Protein 8BOJ (pdb70)

Organism: NCBI:txid287889

Radius of gyration: 12.62 Å; Cα contacts (8 Å, |Δi|>4): 206; chains: 1; bounding box: 32×28×32 Å

B-factor: mean 17.63, std 12.43, range [6.13, 83.14]

InterPr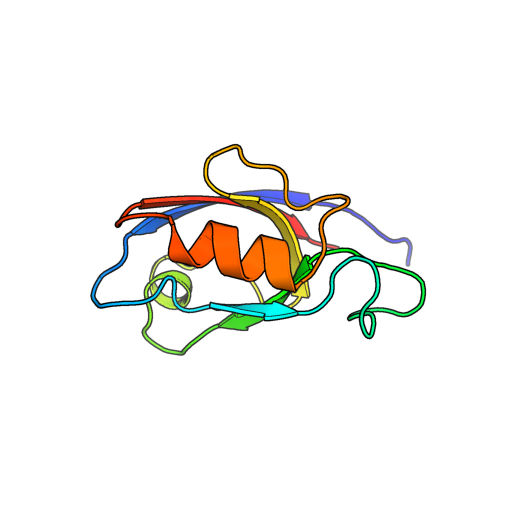o domains:
  IPR001478 PDZ domain [PF00595] (561-638)
  IPR001478 PDZ domain [PF00595] (680-760)
  IPR001478 PDZ domain [PF00595] (848-934)
  IPR001478 PDZ domain [PF00595] (946-1032)
  IPR001478 PDZ domain [PS50106] (555-644)
  IPR001478 PDZ domain [PS50106] (678-765)
  IPR001478 PDZ domain [PS50106] (847-938)
  IPR001478 PDZ domain [PS50106] (945-1032)
  IPR001478 PDZ domain [SM00228] (564-643)
  IPR001478 PDZ domain [SM00228] (687-765)
  IPR001478 PDZ domain [SM00228] (857-938)
  IPR001478 PDZ domain [SM00228] (954-1036)
  IPR001611 Leucine-rich repeat [PF13855] (36-92)
  IPR001611 Leucine-rich repeat [PS51450] (35-56)
  IPR001611 Leucine-rich repeat [PS51450] (58-80)
  IPR001611 Leucine-rich repeat [PS51450] (81-102)
  IPR001611 Leucine-rich repeat [PS51450] (104-125)
  IPR001611 Leucine-rich repeat [PS51450] (219-240)
  IPR001611 Leucine-rich repeat [PS51450] (334-355)
  IPR003591 Leucine-rich repeat, typical subtype [SM00369] (34-56)

Sequence (96 aa):
GPLGSEVIQALIFKDDGSLGLSISGGVGSSSFKSGDDGIFVSKIAKGGPCDNEGTLKIGDKILSVNEISFTGITHEKAVEILKNQDSKYMVVVERS

Foldseek 3Di:
DDDDKDKDKFKWFFPDPASQWDWDFAPPDDHPDPPDRFIFTQGGHPPGGVVVSPGDDGGWTWQDWPNHGRPRGGPVVVVVVRVPDDGITITMTIHD

Structure (mmCIF, N/CA/C/O backbone):
data_8BOJ
#
_entry.id   8BOJ
#
_cell.length_a   24.067
_cell.length_b   49.016
_cell.length_c   68.873
_cell.angle_alpha   90.000
_cell.angle_beta   90.000
_cell.angle_gamma   90.000
#
_symmetry.space_group_name_H-M   'P 21 21 21'
#
loop_
_entity.id
_entity.type
_entity.pdbx_description
1 polymer 'Leucine-rich repeat-containing protein 1'
2 water water
#
loop_
_atom_site.group_PDB
_atom_site.id
_atom_site.type_symbol
_atom_site.label_atom_id
_atom_site.label_alt_id
_atom_site.label_comp_id
_atom_site.label_asym_id
_atom_site.label_entity_id
_atom_site.label_seq_id
_atom_site.pdbx_PDB_ins_code
_atom_site.Cartn_x
_atom_site.Cartn_y
_atom_site.Cartn_z
_atom_site.occupancy
_atom_site.B_iso_or_equiv
_atom_site.auth_seq_id
_atom_site.auth_comp_id
_atom_site.auth_asym_id
_atom_site.auth_atom_id
_atom_site.pdbx_PDB_model_num
ATOM 1 N N . GLY A 1 1 ? 30.90940 -16.25269 -11.76840 1.000 52.48362 -4 GLY A N 1
ATOM 2 C CA . GLY A 1 1 ? 29.59721 -16.38036 -11.07766 1.000 32.98168 -4 GLY A CA 1
ATOM 3 C C . GLY A 1 1 ? 29.08192 -15.27389 -10.16439 1.000 36.53589 -4 GLY A C 1
ATOM 4 O O . GLY A 1 1 ? 28.00861 -15.43403 -9.58316 1.000 29.91730 -4 GLY A O 1
ATOM 10 N N . PRO A 1 2 ? 29.79720 -14.15948 -10.01941 1.000 31.82421 -3 PRO A N 1
ATOM 11 C CA . PRO A 1 2 ? 29.31865 -13.10968 -9.11606 1.000 23.74206 -3 PRO A CA 1
ATOM 12 C C . PRO A 1 2 ? 28.19554 -12.30022 -9.74329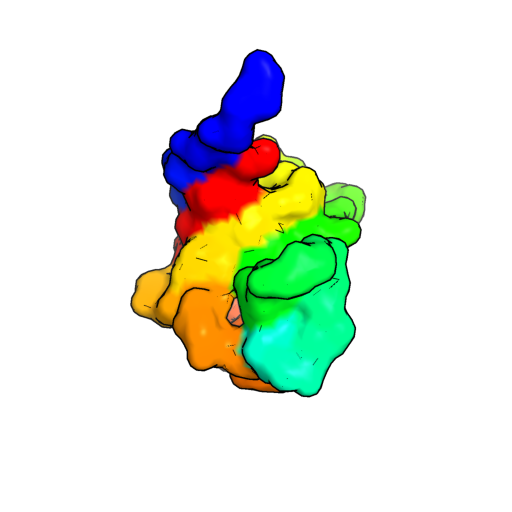 1.000 18.95208 -3 PRO A C 1
ATOM 13 O O . PRO A 1 2 ? 27.99746 -12.28647 -10.96006 1.000 21.27462 -3 PRO A O 1
ATOM 24 N N . LEU A 1 3 ? 27.45238 -11.61738 -8.87826 1.000 17.58977 -2 LEU A N 1
ATOM 25 C CA . LEU A 1 3 ? 26.42215 -10.70437 -9.34201 1.000 14.89208 -2 LEU A CA 1
ATOM 26 C C . LEU A 1 3 ? 27.06396 -9.42411 -9.85848 1.000 14.75807 -2 LEU A C 1
ATOM 27 O O . LEU A 1 3 ? 28.05933 -8.94065 -9.30764 1.000 16.13180 -2 LEU A O 1
ATOM 43 N N . GLY A 1 4 ? 26.49292 -8.88909 -10.92691 1.000 13.69734 -1 GLY A N 1
ATOM 44 C CA . GLY A 1 4 ? 26.95379 -7.63528 -11.48844 1.000 13.49227 -1 GLY A CA 1
ATOM 45 C C . GLY A 1 4 ? 25.77436 -6.76360 -11.85777 1.000 12.31033 -1 GLY A C 1
ATOM 46 O O . GLY A 1 4 ? 24.67582 -7.25133 -12.13690 1.000 14.33663 -1 GLY A O 1
ATOM 50 N N . SER A 1 5 ? 26.02346 -5.45331 -11.86328 1.000 12.09589 0 SER A N 1
ATOM 51 C CA . SER A 1 5 ? 24.99885 -4.44244 -12.09570 1.000 11.08991 0 SER A CA 1
ATOM 52 C C . SER A 1 5 ? 25.37711 -3.59420 -13.29966 1.000 11.02059 0 SER A C 1
ATOM 53 O O . SER A 1 5 ? 26.45838 -2.99515 -13.32272 1.000 11.79888 0 SER A O 1
ATOM 61 N N . GLU A 1 6 ? 24.47824 -3.51555 -14.27617 1.000 10.23300 1 GLU A N 1
ATOM 62 C CA . GLU A 1 6 ? 24.58440 -2.57478 -15.38323 1.000 10.12929 1 GLU A CA 1
ATOM 63 C C . GLU A 1 6 ? 23.49069 -1.52838 -15.21730 1.000 9.33277 1 GLU A C 1
ATOM 64 O O . GLU A 1 6 ? 22.31838 -1.87414 -15.04970 1.000 8.63134 1 GLU A O 1
ATOM 76 N N . VAL A 1 7 ? 23.86527 -0.25576 -15.25108 1.000 9.58248 2 VAL A N 1
ATOM 77 C CA . VAL A 1 7 ? 22.92560 0.84704 -15.08734 1.000 9.04532 2 VAL A CA 1
ATOM 78 C C . VAL A 1 7 ? 22.49097 1.31661 -16.46605 1.000 9.50179 2 VAL A C 1
ATOM 79 O O . VAL A 1 7 ? 23.33548 1.63983 -17.31199 1.000 10.28720 2 VAL A O 1
ATOM 92 N N . ILE A 1 8 ? 21.18125 1.36499 -16.69342 1.000 9.68222 3 ILE A N 1
ATOM 93 C CA . ILE A 1 8 ? 20.64581 1.59977 -18.02995 1.000 7.82516 3 ILE A CA 1
ATOM 94 C C . ILE A 1 8 ? 19.51600 2.61175 -17.94880 1.000 8.16258 3 ILE A C 1
ATOM 95 O O . ILE A 1 8 ? 18.62324 2.48563 -17.10763 1.000 8.58115 3 ILE A O 1
ATOM 111 N N . GLN A 1 9 ? 19.53817 3.59803 -18.83987 1.000 7.67266 4 GLN A N 1
ATOM 112 C CA . GLN A 1 9 ? 18.48930 4.60460 -18.94065 1.000 7.88310 4 GLN A CA 1
ATOM 113 C C . GLN A 1 9 ? 17.74823 4.44325 -20.26238 1.000 11.28469 4 GLN A C 1
ATOM 114 O O . GLN A 1 9 ? 18.36210 4.18973 -21.30231 1.000 12.46014 4 GLN A O 1
ATOM 128 N N . ALA A 1 10 ? 16.42606 4.58598 -20.21767 1.000 7.99418 5 ALA A N 1
ATOM 129 C CA . ALA A 1 10 ? 15.59370 4.50485 -21.40813 1.000 11.34439 5 ALA A CA 1
ATOM 130 C C . ALA A 1 10 ? 14.53845 5.59662 -21.35992 1.000 7.59043 5 ALA A C 1
ATOM 131 O O . ALA A 1 10 ? 13.96151 5.86633 -20.30687 1.000 9.31052 5 ALA A O 1
ATOM 138 N N . LEU A 1 11 ? 14.28287 6.22124 -22.50060 1.000 7.44034 6 LEU A N 1
ATOM 139 C CA . LEU A 1 11 ? 13.20793 7.19566 -22.63698 1.000 7.66111 6 LEU A CA 1
ATOM 140 C C . LEU A 1 11 ? 12.11024 6.54863 -23.46775 1.000 7.60854 6 LEU A C 1
ATOM 141 O O . LEU A 1 11 ? 12.34147 6.17639 -24.62376 1.000 9.56450 6 LEU A O 1
ATOM 157 N N . ILE A 1 12 ? 10.93058 6.39571 -22.87165 1.000 8.01391 7 ILE A N 1
ATOM 158 C CA . ILE A 1 12 ? 9.81913 5.67614 -23.47710 1.000 9.45070 7 ILE A CA 1
ATOM 159 C C . ILE A 1 12 ? 8.61587 6.60590 -23.52429 1.000 7.78235 7 ILE A C 1
ATOM 160 O O . ILE A 1 12 ? 8.28735 7.26070 -22.52793 1.000 9.25070 7 ILE A O 1
ATOM 176 N N . PHE A 1 13 ? 7.95544 6.65372 -24.67438 1.000 8.35667 8 PHE A N 1
ATOM 177 C CA . PHE A 1 13 ? 6.78100 7.48834 -24.87024 1.000 9.03821 8 PHE A CA 1
ATOM 178 C C . PHE A 1 13 ? 5.53765 6.61960 -24.98078 1.000 14.66227 8 PHE A C 1
ATOM 179 O O . PHE A 1 13 ? 5.54288 5.58840 -25.65934 1.000 11.63989 8 PHE A O 1
ATOM 196 N N . LYS A 1 14 ? 4.47627 7.04832 -24.30712 1.000 13.10427 9 LYS A N 1
ATOM 197 C CA . LYS A 1 14 ? 3.20490 6.33975 -24.34271 1.000 13.51274 9 LYS A CA 1
ATOM 198 C C . LYS A 1 14 ? 2.54373 6.51768 -25.70402 1.000 33.42570 9 LYS A C 1
ATOM 199 O O . LYS A 1 14 ? 2.23730 7.64323 -26.11137 1.000 39.58911 9 LYS A O 1
ATOM 218 N N . ASP A 1 15 ? 2.32602 5.40690 -26.40963 1.000 39.17751 10 ASP A N 1
ATOM 219 C CA . ASP A 1 15 ? 1.61086 5.44185 -27.68027 1.000 44.94435 10 ASP A CA 1
ATOM 220 C C . ASP A 1 15 ? 0.10138 5.37220 -27.49008 1.000 46.58033 10 ASP A C 1
ATOM 221 O O . ASP A 1 15 ? -0.64131 6.00153 -28.25287 1.000 55.90647 10 ASP A O 1
ATOM 230 N N . ASP A 1 16 ? -0.36356 4.62999 -26.48328 1.000 60.26207 11 ASP A N 1
ATOM 231 C CA . ASP A 1 16 ? -1.78191 4.55520 -26.15146 1.000 34.79028 11 ASP A CA 1
ATOM 232 C C . ASP A 1 16 ? -1.98510 4.96560 -24.69622 1.000 17.41002 11 ASP A C 1
ATOM 233 O O . ASP A 1 16 ? -1.85941 6.14884 -24.36420 1.000 21.46088 11 ASP A O 1
ATOM 237 N N . GLY A 1 17 ? -2.26658 4.00249 -23.81812 1.000 12.77815 12 GLY A N 1
ATOM 238 C CA . GLY A 1 17 ? -2.55312 4.32459 -22.43282 1.000 12.52740 12 GLY A CA 1
ATOM 239 C C . GLY A 1 17 ? -1.64127 3.70497 -21.39349 1.000 1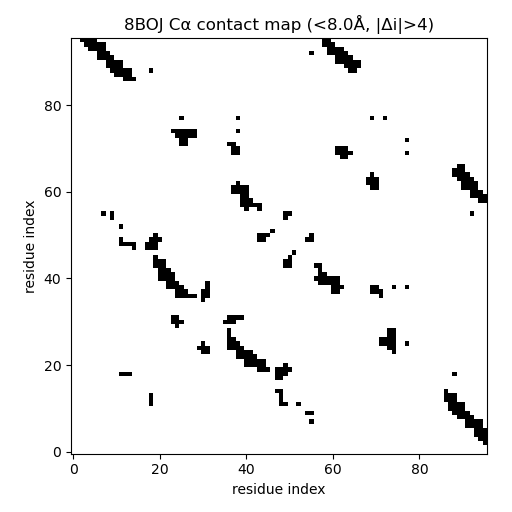4.84341 12 GLY A C 1
ATOM 240 O O . GLY A 1 17 ? -1.96315 3.72735 -20.20027 1.000 11.62563 12 GLY A O 1
ATOM 244 N N . SER A 1 18 ? -0.49007 3.18337 -21.81405 1.000 12.30694 13 SER A N 1
ATOM 245 C CA . SER A 1 18 ? 0.37089 2.46120 -20.89416 1.000 9.51285 13 SER A CA 1
ATOM 246 C C . SER A 1 18 ? 1.83613 2.62246 -21.26377 1.000 10.55047 13 SER A C 1
ATOM 247 O O . SER A 1 18 ? 2.18885 2.77710 -22.43423 1.000 12.32939 13 SER A O 1
ATOM 255 N N . LEU A 1 19 ? 2.68740 2.57477 -20.23913 1.000 8.01036 14 LEU A N 1
ATOM 256 C CA . LEU A 1 19 ? 4.12084 2.42739 -20.45260 1.000 8.63168 14 LEU A CA 1
ATOM 257 C C . LEU A 1 19 ? 4.45813 1.08489 -21.07994 1.000 7.37529 14 LEU A C 1
ATOM 258 O O . LEU A 1 19 ? 5.51002 0.95010 -21.71320 1.000 10.90179 14 LEU A O 1
ATOM 274 N N . GLY A 1 20 ? 3.58610 0.09409 -20.92052 1.000 7.73756 15 GLY A N 1
ATOM 275 C CA . GLY A 1 20 ? 3.80206 -1.18340 -21.55843 1.000 11.01899 15 GLY A CA 1
ATOM 276 C C . GLY A 1 20 ? 4.69406 -2.12571 -20.79509 1.000 7.79942 15 GLY A C 1
ATOM 277 O O . GLY A 1 20 ? 5.31898 -2.99891 -21.39866 1.000 8.60542 15 GLY A O 1
ATOM 281 N N . LEU A 1 21 ? 4.79050 -1.96259 -19.47998 1.000 7.15478 16 LEU A N 1
ATOM 282 C CA . LEU A 1 21 ? 5.50386 -2.90528 -18.63687 1.000 6.92676 16 LEU A CA 1
ATOM 283 C C . LEU A 1 21 ? 4.74765 -3.03195 -17.32512 1.000 7.11386 16 LEU A C 1
ATOM 284 O O . LEU A 1 21 ? 3.92273 -2.18671 -16.96807 1.000 7.52349 16 LEU A O 1
ATOM 300 N N . SER A 1 22 ? 5.01686 -4.12542 -16.63166 1.000 7.22845 17 SER A N 1
ATOM 301 C CA . SER A 1 22 ? 4.40984 -4.41977 -15.34722 1.000 7.56899 17 SER A CA 1
ATOM 302 C C . SER A 1 22 ? 5.48796 -4.38090 -14.27981 1.000 8.43894 17 SER A C 1
ATOM 303 O O . SER A 1 22 ? 6.60197 -4.86811 -14.49950 1.000 8.49238 17 SER A O 1
ATOM 311 N N . ILE A 1 23 ? 5.15031 -3.83234 -13.11700 1.000 7.38302 18 ILE A N 1
ATOM 312 C CA . ILE A 1 23 ? 6.08077 -3.75639 -11.99964 1.000 9.29157 18 ILE A CA 1
ATOM 313 C C . ILE A 1 23 ? 5.67452 -4.75268 -10.92401 1.000 7.93215 18 ILE A C 1
ATOM 314 O O . ILE A 1 23 ? 4.48335 -4.96949 -10.67112 1.000 8.53337 18 ILE A O 1
ATOM 330 N N . SER A 1 24 ? 6.67883 -5.33768 -10.27555 1.000 7.96002 19 SER A N 1
ATOM 331 C CA . SER A 1 24 ? 6.48131 -6.32851 -9.22943 1.000 8.69719 19 SER A CA 1
ATOM 332 C C . SER A 1 24 ? 7.40634 -6.02786 -8.06038 1.000 8.82314 19 SER A C 1
ATOM 333 O O . SER A 1 24 ? 8.55514 -5.62264 -8.25363 1.000 9.24478 19 SER A O 1
ATOM 341 N N . GLY A 1 25 ? 6.90120 -6.22609 -6.85117 1.000 10.23114 20 GLY A N 1
ATOM 342 C CA . GLY A 1 25 ? 7.69383 -6.02042 -5.65697 1.000 10.00349 20 GLY A CA 1
ATOM 343 C C . GLY A 1 25 ? 7.38014 -4.71243 -4.96113 1.000 12.49068 20 GLY A C 1
ATOM 344 O O . GLY A 1 25 ? 6.39455 -4.02578 -5.24716 1.000 17.62769 20 GLY A O 1
ATOM 348 N N . GLY A 1 26 ? 8.25902 -4.36649 -4.02878 1.000 11.70805 21 GLY A N 1
ATOM 349 C CA . GLY A 1 26 ? 8.11630 -3.17438 -3.21785 1.000 10.94103 21 GLY A CA 1
ATOM 350 C C . GLY A 1 26 ? 8.19929 -3.48998 -1.73728 1.000 13.62723 21 GLY A C 1
ATOM 351 O O . GLY A 1 26 ? 8.14888 -4.63968 -1.30719 1.000 17.97689 21 GLY A O 1
ATOM 355 N N . VAL A 1 27 ? 8.32311 -2.41782 -0.95427 1.000 13.00876 22 VAL A N 1
ATOM 356 C CA . VAL A 1 27 ? 8.44081 -2.55770 0.49154 1.000 14.84130 22 VAL A CA 1
ATOM 357 C C . VAL A 1 27 ? 7.10684 -3.01163 1.07038 1.000 14.88642 22 VAL A C 1
ATOM 358 O O . VAL A 1 27 ? 6.05847 -2.40687 0.81022 1.000 18.11485 22 VAL A O 1
ATOM 371 N N . GLY A 1 28 ? 7.14024 -4.07796 1.86619 1.000 20.48113 23 GLY A N 1
ATOM 372 C CA . GLY A 1 28 ? 5.96904 -4.52799 2.58535 1.000 27.52756 23 GLY A CA 1
ATOM 373 C C . GLY A 1 28 ? 5.06330 -5.48484 1.84291 1.000 24.82786 23 GLY A C 1
ATOM 374 O O . GLY A 1 28 ? 4.01312 -5.85868 2.38312 1.000 29.69794 23 GLY A O 1
ATOM 378 N N . SER A 1 29 ? 5.42296 -5.89019 0.62861 1.000 28.05782 24 SER A N 1
ATOM 379 C CA . SER A 1 29 ? 4.63927 -6.84254 -0.14307 1.000 41.18653 24 SER A CA 1
ATOM 380 C C . SER A 1 29 ? 5.53584 -8.00131 -0.55820 1.000 35.71133 24 SER A C 1
ATOM 381 O O . SER A 1 29 ? 6.75495 -7.97299 -0.36613 1.000 26.61575 24 SER A O 1
ATOM 389 N N . SER A 1 30 ? 4.91425 -9.03079 -1.13038 1.000 31.46535 25 SER A N 1
ATOM 390 C CA . SER A 1 30 ? 5.64685 -10.21104 -1.57215 1.000 33.96165 25 SER A CA 1
ATOM 391 C C . SER A 1 30 ? 6.80094 -9.81000 -2.47797 1.000 25.43520 25 SER A C 1
ATOM 392 O O . SER A 1 30 ? 6.60087 -9.15839 -3.50693 1.000 25.93657 25 SER A O 1
ATOM 400 N N . SER A 1 31 ? 8.00956 -10.20590 -2.09627 1.000 23.30699 26 SER A N 1
ATOM 401 C CA . SER A 1 31 ? 9.19508 -9.76454 -2.81469 1.000 22.92664 26 SER A CA 1
ATOM 402 C C . SER A 1 31 ? 9.32734 -10.48433 -4.15144 1.000 30.77610 26 SER A C 1
ATOM 403 O O . SER A 1 31 ? 9.12429 -11.69701 -4.24876 1.000 28.60040 26 SER A O 1
ATOM 411 N N . PHE A 1 32 ? 9.65503 -9.71578 -5.19322 1.000 26.56644 27 PHE A N 1
ATOM 412 C CA . PHE A 1 32 ? 10.03034 -10.30563 -6.47586 1.000 24.57337 27 PHE A CA 1
ATOM 413 C C . PHE A 1 32 ? 11.15135 -11.31474 -6.29094 1.000 19.88119 27 PHE A C 1
ATOM 414 O O . PHE A 1 32 ? 11.13228 -12.40189 -6.88024 1.000 19.87608 27 PHE A O 1
ATOM 431 N N . LYS A 1 33 ? 12.12960 -10.96922 -5.45969 1.000 18.95566 28 LYS A N 1
ATOM 432 C CA . LYS A 1 33 ? 13.25744 -11.82363 -5.11901 1.000 19.80367 28 LYS A CA 1
ATOM 433 C C . LYS A 1 33 ? 13.37404 -11.84990 -3.60415 1.000 28.47507 28 LYS A C 1
ATOM 434 O O . LYS A 1 33 ? 13.29906 -10.80054 -2.95725 1.000 28.68312 28 LYS A O 1
ATOM 453 N N . SER A 1 34 ? 13.54393 -13.04403 -3.04310 1.000 25.76733 29 SER A N 1
ATOM 454 C CA . SER A 1 34 ? 13.59902 -13.19644 -1.59498 1.000 30.90002 29 SER A CA 1
ATOM 455 C C . SER A 1 34 ? 14.58971 -12.21505 -0.98063 1.000 27.32262 29 SER A C 1
ATOM 456 O O . SER A 1 34 ? 15.74238 -12.12193 -1.41074 1.000 24.94701 29 SER A O 1
ATOM 464 N N . GLY A 1 35 ? 14.12699 -11.47496 0.02610 1.000 25.73742 30 GLY A N 1
ATOM 465 C CA . GLY A 1 35 ? 14.96377 -10.53545 0.73967 1.000 32.86286 30 GLY A CA 1
ATOM 466 C C . GLY A 1 35 ? 15.17715 -9.20700 0.05284 1.000 30.08382 30 GLY A C 1
ATOM 467 O O . GLY A 1 35 ? 15.89198 -8.35477 0.59714 1.000 25.22357 30 GLY A O 1
ATOM 471 N N . ASP A 1 36 ? 14.57624 -8.99583 -1.11312 1.000 28.21459 31 ASP A N 1
ATOM 472 C CA . ASP A 1 36 ? 14.77915 -7.79201 -1.90718 1.000 23.96111 31 ASP A CA 1
ATOM 473 C C . ASP A 1 36 ? 13.43644 -7.10793 -2.10709 1.000 16.48963 31 ASP A C 1
ATOM 474 O O . ASP A 1 36 ? 12.54982 -7.66149 -2.76487 1.000 23.09283 31 ASP A O 1
ATOM 483 N N . ASP A 1 37 ? 13.28555 -5.90603 -1.55091 1.000 12.85513 32 ASP A N 1
ATOM 484 C CA . ASP A 1 37 ? 12.04000 -5.16075 -1.67672 1.000 18.89832 32 ASP A CA 1
ATOM 485 C C . ASP A 1 37 ? 12.08273 -4.13779 -2.80886 1.000 17.04611 32 ASP A C 1
ATOM 486 O O . ASP A 1 37 ? 11.29202 -3.18802 -2.81097 1.000 20.39448 32 ASP A O 1
ATOM 495 N N . GLY A 1 38 ? 12.97426 -4.32535 -3.77586 1.000 12.14861 33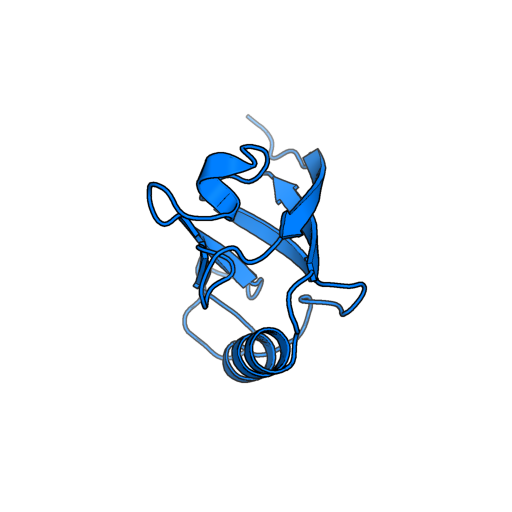 GLY A N 1
ATOM 496 C CA . GLY A 1 38 ? 12.98067 -3.49442 -4.95812 1.000 11.40210 33 GLY A CA 1
ATOM 497 C C . GLY A 1 38 ? 11.75652 -3.70679 -5.83021 1.000 10.21825 33 GLY A C 1
ATOM 498 O O . GLY A 1 38 ? 10.98065 -4.65158 -5.67216 1.000 10.66693 33 GLY A O 1
ATOM 502 N N . ILE A 1 39 ? 11.59338 -2.78158 -6.77320 1.000 9.44428 34 ILE A N 1
ATOM 503 C CA . ILE A 1 39 ? 10.54194 -2.82548 -7.78252 1.000 8.82662 34 ILE A CA 1
ATOM 504 C C . ILE A 1 39 ? 11.17846 -3.28087 -9.08862 1.000 7.25851 34 ILE A C 1
ATOM 505 O O . ILE A 1 39 ? 12.11015 -2.63644 -9.58637 1.000 8.36544 34 ILE A O 1
ATOM 521 N N . PHE A 1 40 ? 10.65814 -4.36423 -9.66251 1.000 7.17535 35 PHE A N 1
ATOM 522 C CA . PHE A 1 40 ? 11.24691 -4.99325 -10.83411 1.000 6.88763 35 PHE A CA 1
ATOM 523 C C . PHE A 1 40 ? 10.26591 -5.03696 -11.99855 1.000 8.95395 35 PHE A C 1
ATOM 524 O O . PHE A 1 40 ? 9.04635 -5.06390 -11.81028 1.000 7.98313 35 PHE A O 1
ATOM 541 N N . VAL A 1 41 ? 10.81842 -5.06511 -13.20899 1.000 8.90818 36 VAL A N 1
ATOM 542 C CA . VAL A 1 41 ? 10.03136 -5.28037 -14.41897 1.000 7.12885 36 VAL A CA 1
ATOM 543 C C . VAL A 1 41 ? 9.70122 -6.76825 -14.49888 1.000 9.33616 36 VAL A C 1
ATOM 544 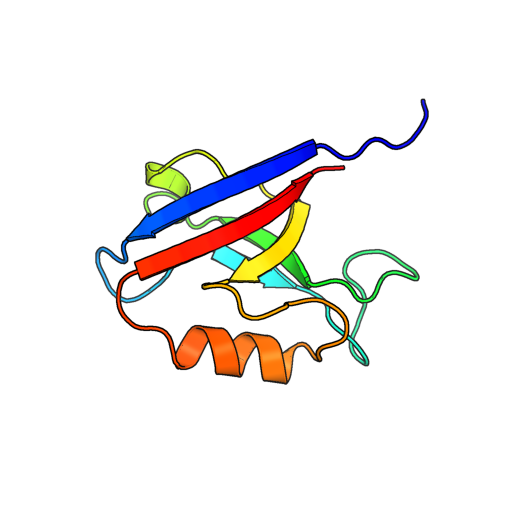O O . VAL A 1 41 ? 10.58713 -7.59792 -14.71471 1.000 8.34104 36 VAL A O 1
ATOM 557 N N . SER A 1 42 ? 8.42706 -7.11240 -14.33302 1.000 9.93983 37 SER A N 1
ATOM 558 C CA . SER A 1 42 ? 8.03588 -8.51415 -14.35856 1.000 9.24220 37 SER A CA 1
ATOM 559 C C . SER A 1 42 ? 7.38470 -8.93378 -15.66748 1.000 8.55446 37 SER A C 1
ATOM 560 O O . SER A 1 42 ? 7.20119 -10.13502 -15.88836 1.000 9.55435 37 SER A O 1
ATOM 568 N N . LYS A 1 43 ? 7.06352 -7.98972 -16.54516 1.000 8.48863 38 LYS A N 1
ATOM 569 C CA . LYS A 1 43 ? 6.43820 -8.29659 -17.82299 1.000 8.29742 38 LYS A CA 1
ATOM 570 C C . LYS A 1 43 ? 6.61087 -7.07954 -18.71632 1.000 7.82994 38 LYS A C 1
ATOM 571 O O . LYS A 1 43 ? 6.53534 -5.94622 -18.24160 1.000 7.60991 38 LYS A O 1
ATOM 590 N N . ILE A 1 44 ? 6.85248 -7.31699 -19.99836 1.000 10.26529 39 ILE A N 1
ATOM 591 C CA . ILE A 1 44 ? 6.88088 -6.26217 -21.00380 1.000 7.92979 39 ILE A CA 1
ATOM 592 C C . ILE A 1 44 ? 5.84112 -6.62423 -22.05285 1.000 11.10926 39 ILE A C 1
ATOM 593 O O . ILE A 1 44 ? 5.94222 -7.67741 -22.69439 1.000 12.67098 39 ILE A O 1
ATOM 609 N N . ALA A 1 45 ? 4.83954 -5.76574 -22.21424 1.000 8.83541 40 ALA A N 1
ATOM 610 C CA . ALA A 1 45 ? 3.72335 -6.05807 -23.10461 1.000 15.37680 40 ALA A CA 1
ATOM 611 C C . ALA A 1 45 ? 4.19191 -6.06513 -24.55376 1.000 12.45396 40 ALA A C 1
ATOM 612 O O . ALA A 1 45 ? 4.75043 -5.07483 -25.03463 1.000 10.73356 40 ALA A O 1
ATOM 619 N N . LYS A 1 46 ? 3.95478 -7.16811 -25.25944 1.000 13.85900 41 LYS A N 1
ATOM 620 C CA . LYS A 1 46 ? 4.42091 -7.26217 -26.63812 1.000 13.60616 41 LYS A CA 1
ATOM 621 C C . LYS A 1 46 ? 3.75451 -6.18183 -27.48338 1.000 13.03768 41 LYS A C 1
ATOM 622 O O . LYS A 1 46 ? 2.53469 -5.99568 -27.43295 1.000 17.03437 41 LYS A O 1
ATOM 641 N N . GLY A 1 47 ? 4.56497 -5.45177 -28.24371 1.000 13.19961 42 GLY A N 1
ATOM 642 C CA . GLY A 1 47 ? 4.05773 -4.40934 -29.10618 1.000 13.33509 42 GLY A CA 1
ATOM 643 C C . GLY A 1 47 ? 3.75587 -3.09364 -28.42676 1.000 11.67796 42 GLY A C 1
ATOM 644 O O . GLY A 1 47 ? 3.31368 -2.15585 -29.10380 1.000 13.25966 42 GLY A O 1
ATOM 648 N N . GLY A 1 48 ? 3.96492 -2.993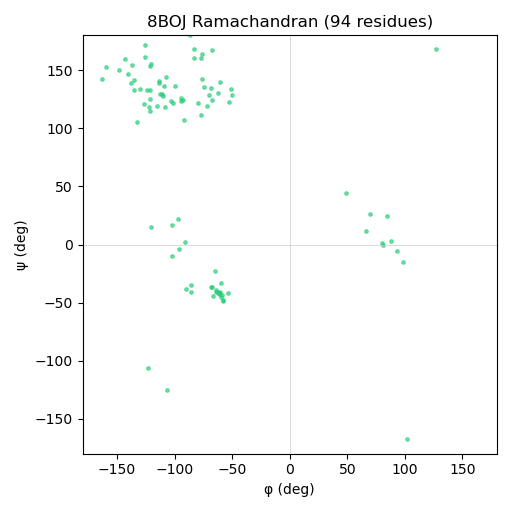27 -27.11676 1.000 10.96304 43 GLY A N 1
ATOM 649 C CA . GLY A 1 48 ? 3.76502 -1.75760 -26.40251 1.000 10.10966 43 GLY A CA 1
ATOM 650 C C . GLY A 1 48 ? 5.00096 -0.88334 -26.43552 1.000 9.48969 43 GLY A C 1
ATOM 651 O O . GLY A 1 48 ? 6.02995 -1.24579 -27.01203 1.000 9.52507 43 GLY A O 1
ATOM 655 N N . PRO A 1 49 ? 4.92432 0.29003 -25.80499 1.000 9.05716 44 PRO A N 1
ATOM 656 C CA . PRO A 1 49 ? 6.03314 1.25395 -25.93240 1.000 8.71123 44 PRO A CA 1
ATOM 657 C C . PRO A 1 49 ? 7.36189 0.73346 -25.42289 1.000 8.10739 44 PRO A C 1
ATOM 658 O O . PRO A 1 49 ? 8.40836 0.98746 -26.03332 1.000 8.20660 44 PRO A O 1
ATOM 669 N N . CYS A 1 50 ? 7.34960 0.02246 -24.29992 1.000 8.13712 45 CYS A N 1
ATOM 670 C CA . CYS A 1 50 ? 8.59507 -0.47504 -23.73223 1.000 7.67047 45 CYS A CA 1
ATOM 671 C C . CYS A 1 50 ? 9.22186 -1.52635 -24.63774 1.000 7.57792 45 CYS A C 1
ATOM 672 O O . CYS A 1 50 ? 10.42931 -1.48968 -24.90002 1.000 8.53092 45 CYS A O 1
ATOM 680 N N . ASP A 1 51 ? 8.41136 -2.45515 -25.14350 1.000 8.10726 46 ASP A N 1
ATOM 681 C CA . ASP A 1 51 ? 8.89953 -3.43207 -26.10947 1.000 8.81454 46 ASP A CA 1
ATOM 682 C C . ASP A 1 51 ? 9.47383 -2.74299 -27.33923 1.000 9.42006 46 ASP A C 1
ATOM 683 O O . ASP A 1 51 ? 10.58532 -3.05407 -27.78431 1.000 11.11505 46 ASP A O 1
ATOM 692 N N . ASN A 1 52 ? 8.72610 -1.79506 -27.90122 1.000 9.52623 47 ASN A N 1
ATOM 693 C CA . ASN A 1 52 ? 9.14086 -1.19220 -29.16058 1.000 10.23777 47 ASN A CA 1
ATOM 694 C C . ASN A 1 52 ? 10.41005 -0.36533 -28.99963 1.000 9.89709 47 ASN A C 1
ATOM 695 O O . ASN A 1 52 ? 11.24485 -0.33018 -29.90958 1.000 11.90237 47 ASN A O 1
ATOM 706 N N . GLU A 1 53 ? 10.57008 0.32222 -27.86486 1.000 9.06871 48 GLU A N 1
ATOM 707 C CA . GLU A 1 53 ? 11.77597 1.12381 -27.65753 1.000 8.89360 48 GLU A CA 1
ATOM 708 C C . GLU A 1 53 ? 12.99889 0.22929 -27.49346 1.000 8.93932 48 GLU A C 1
ATOM 709 O O . GLU A 1 53 ? 14.09656 0.57676 -27.94580 1.000 10.72821 48 GLU A O 1
ATOM 721 N N . GLY A 1 54 ? 12.83111 -0.91939 -26.83746 1.000 8.54646 49 GLY A N 1
ATOM 722 C CA . GLY A 1 54 ? 13.76965 -2.01399 -26.93776 1.000 10.16383 49 GLY A CA 1
ATOM 723 C C . GLY A 1 54 ? 14.86209 -2.08546 -25.88943 1.000 9.13056 49 GLY A C 1
ATOM 724 O O . GLY A 1 54 ? 15.60565 -3.07642 -25.87325 1.000 11.90668 49 GLY A O 1
ATOM 728 N N . THR A 1 55 ? 14.98193 -1.08727 -25.00611 1.000 10.40385 50 THR A N 1
ATOM 729 C CA . THR A 1 55 ? 16.12655 -1.04869 -24.09595 1.000 7.66732 50 THR A CA 1
ATOM 730 C C . THR A 1 55 ? 15.89402 -1.87287 -22.83067 1.000 8.90695 50 THR A C 1
ATOM 731 O O . THR A 1 55 ? 16.81097 -2.54786 -22.35151 1.000 9.84764 50 THR A O 1
ATOM 742 N N . LEU A 1 56 ? 14.69823 -1.81649 -22.25662 1.000 7.01685 51 LEU A N 1
ATOM 743 C CA . LEU A 1 56 ? 14.48618 -2.47639 -20.97753 1.000 6.83586 51 LEU A CA 1
ATOM 744 C C . LEU A 1 56 ? 14.18250 -3.95682 -21.17753 1.000 6.68789 51 LEU A C 1
ATOM 745 O O . LEU A 1 56 ? 13.77845 -4.39546 -22.25821 1.000 9.02487 51 LEU A O 1
ATOM 761 N N . LYS A 1 57 ? 14.37054 -4.72203 -20.10067 1.000 6.74232 52 LYS A N 1
ATOM 762 C CA . LYS A 1 57 ? 14.28524 -6.17377 -20.12095 1.000 7.11898 52 LYS A CA 1
ATOM 763 C C . LYS A 1 57 ? 13.59124 -6.66756 -18.85872 1.000 7.48362 52 LYS A C 1
ATOM 764 O O . LYS A 1 57 ? 13.72093 -6.07640 -17.78256 1.000 7.74919 52 LYS A O 1
ATOM 783 N N . ILE A 1 58 ? 12.84331 -7.76351 -19.01081 1.000 9.18533 53 ILE A N 1
ATOM 784 C CA . ILE A 1 58 ? 12.27359 -8.46073 -17.86535 1.000 7.66078 53 ILE A CA 1
ATOM 785 C C . ILE A 1 58 ? 13.36911 -8.73505 -16.84857 1.000 8.39802 53 ILE A C 1
ATOM 786 O O . ILE A 1 58 ? 14.46090 -9.19716 -17.19668 1.000 10.12916 53 ILE A O 1
ATOM 802 N N . GLY A 1 59 ? 13.07655 -8.44539 -15.58013 1.000 7.30956 54 GLY A N 1
ATOM 803 C CA . GLY A 1 59 ? 14.00856 -8.63186 -14.49581 1.000 7.49955 54 GLY A CA 1
ATOM 804 C C . GLY A 1 59 ? 14.74849 -7.37970 -14.07676 1.000 7.12121 54 GLY A C 1
ATOM 805 O O . GLY A 1 59 ? 15.35316 -7.36653 -12.99933 1.000 7.35339 54 GLY A O 1
ATOM 809 N N . ASP A 1 60 ? 14.72701 -6.33426 -14.89846 1.000 6.74482 55 ASP A N 1
ATOM 810 C CA . ASP A 1 60 ? 15.40371 -5.09726 -14.53825 1.000 6.92257 55 ASP A CA 1
ATOM 811 C C . ASP A 1 60 ? 14.81300 -4.53994 -13.24822 1.000 7.08756 55 ASP A C 1
ATOM 812 O O . ASP A 1 60 ? 13.59968 -4.58897 -13.03223 1.000 7.41263 55 ASP A O 1
ATOM 821 N N . LYS A 1 61 ? 15.67601 -4.01595 -12.38348 1.000 7.17508 56 LYS A N 1
ATOM 822 C CA . LYS A 1 61 ? 15.23895 -3.34510 -11.16473 1.000 6.74154 56 LYS A CA 1
ATOM 823 C C . LYS A 1 61 ? 15.10822 -1.85799 -11.46226 1.000 10.06294 56 LYS A C 1
ATOM 824 O O . LYS A 1 61 ? 16.06698 -1.23219 -11.92382 1.000 6.91604 56 LYS A O 1
ATOM 843 N N . ILE A 1 62 ? 13.93449 -1.29145 -11.20744 1.000 7.44475 57 ILE A N 1
ATOM 844 C CA . ILE A 1 62 ? 13.71655 0.12047 -11.50404 1.000 6.22092 57 ILE A CA 1
ATOM 845 C C . ILE A 1 62 ? 14.33445 0.95946 -10.39380 1.000 8.30553 57 ILE A C 1
ATOM 846 O O . ILE A 1 62 ? 13.97259 0.82132 -9.22047 1.000 8.93287 57 ILE A O 1
ATOM 862 N N . LEU A 1 63 ? 15.26616 1.83474 -10.76701 1.000 8.19098 58 LEU A N 1
ATOM 863 C CA . LEU A 1 63 ? 15.83089 2.79527 -9.83075 1.000 8.33265 58 LEU A CA 1
ATOM 864 C C . LEU A 1 63 ? 15.03459 4.09069 -9.81347 1.000 8.85139 58 LEU A C 1
ATOM 865 O O . LEU A 1 63 ? 14.85677 4.69163 -8.74750 1.000 9.36483 58 LEU A O 1
ATOM 881 N N . SER A 1 64 ? 14.55550 4.53701 -10.97429 1.000 7.14157 59 SER A N 1
ATOM 882 C CA . SER A 1 64 ? 13.78135 5.77373 -10.98208 1.000 8.00507 59 SER A CA 1
ATOM 883 C C . SER A 1 64 ? 12.92749 5.86366 -12.23493 1.000 6.92087 59 SER A C 1
ATOM 884 O O . SER A 1 64 ? 13.26267 5.29059 -13.27405 1.000 8.53462 59 SER A O 1
ATOM 892 N N . VAL A 1 65 ? 11.81748 6.59079 -12.11292 1.000 9.57033 60 VAL A N 1
ATOM 893 C CA . VAL A 1 65 ? 10.97672 6.9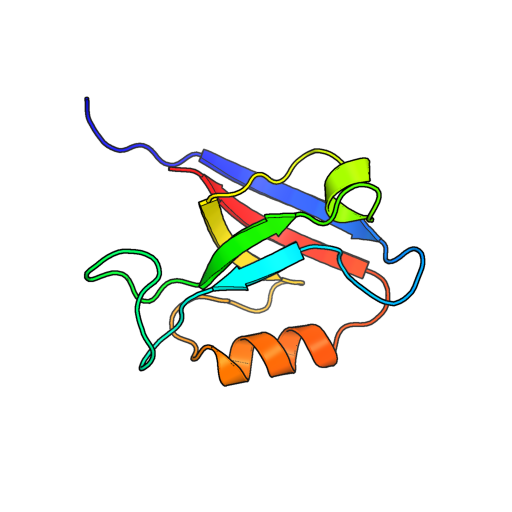7637 -13.23993 1.000 7.30049 60 VAL A CA 1
ATO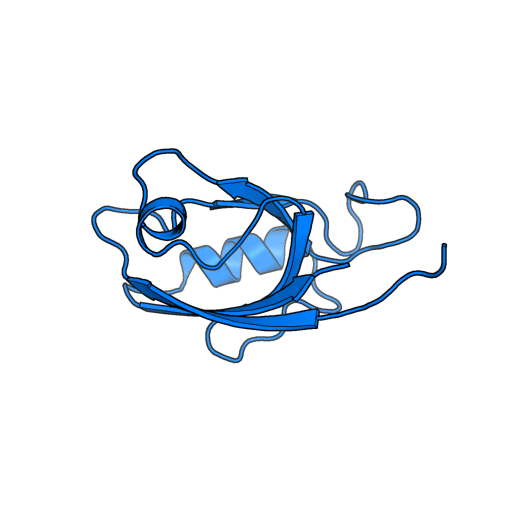M 894 C C . VAL A 1 65 ? 10.80489 8.48738 -13.17007 1.000 7.58655 60 VAL A C 1
ATOM 895 O O . VAL A 1 65 ? 10.33001 9.01466 -12.15645 1.000 8.09967 60 VAL A O 1
ATOM 908 N N . ASN A 1 66 ? 11.21972 9.18298 -14.22614 1.000 8.51234 61 ASN A N 1
ATOM 909 C CA . ASN A 1 66 ? 11.16126 10.64362 -14.26382 1.000 8.42125 61 ASN A CA 1
ATOM 910 C C . ASN A 1 66 ? 11.75871 11.25542 -13.00398 1.000 9.05718 61 ASN A C 1
ATOM 911 O O . ASN A 1 66 ? 11.21101 12.19024 -12.41436 1.000 11.72069 61 ASN A O 1
ATOM 922 N N . GLU A 1 67 ? 12.91186 10.71828 -12.60302 1.000 8.95087 62 GLU A N 1
ATOM 923 C CA . GLU A 1 67 ? 13.72432 11.18265 -11.48292 1.000 9.67224 62 GLU A CA 1
ATOM 924 C C . GLU A 1 67 ? 13.03569 10.99153 -10.14186 1.000 12.68085 62 GLU A C 1
ATOM 925 O O . GLU A 1 67 ? 13.51382 11.51313 -9.12856 1.000 14.76580 62 GLU A O 1
ATOM 937 N N . ILE A 1 68 ? 11.94397 10.23564 -10.10382 1.000 10.02729 63 ILE A N 1
ATOM 938 C CA . ILE A 1 68 ? 11.29296 9.84795 -8.85857 1.000 9.77651 63 ILE A CA 1
ATOM 939 C C . ILE A 1 68 ? 11.83869 8.48360 -8.45967 1.000 9.31223 63 ILE A C 1
ATOM 940 O O . ILE A 1 68 ? 11.74762 7.52237 -9.23121 1.000 8.84056 63 ILE A O 1
ATOM 956 N N . SER A 1 69 ? 12.39692 8.39438 -7.25643 1.000 9.94174 64 SER A N 1
ATOM 957 C CA . SER A 1 69 ? 13.05027 7.16749 -6.82353 1.000 9.96328 64 SER A CA 1
ATOM 958 C C . SER A 1 69 ? 12.04317 6.04132 -6.62744 1.000 9.80486 64 SER A C 1
ATOM 959 O O . SER A 1 69 ? 10.98674 6.23371 -6.01817 1.000 9.75265 64 SER A O 1
ATOM 967 N N . PHE A 1 70 ? 12.38486 4.85664 -7.13665 1.000 10.95111 65 PHE A N 1
ATOM 968 C CA . PHE A 1 70 ? 11.62965 3.63796 -6.88514 1.000 8.55504 65 PHE A CA 1
ATOM 969 C C . PHE A 1 70 ? 12.30558 2.74899 -5.84676 1.000 9.99677 65 PHE A C 1
ATOM 970 O O . PHE A 1 70 ? 11.97971 1.56156 -5.74507 1.000 11.45260 65 PHE A O 1
ATOM 987 N N . THR A 1 71 ? 13.23979 3.30094 -5.07979 1.000 12.17713 66 THR A N 1
ATOM 988 C CA . THR A 1 71 ? 13.88246 2.59188 -3.98386 1.000 14.16231 66 THR A CA 1
ATOM 989 C C . THR A 1 71 ? 13.22794 2.99989 -2.67186 1.000 13.43934 66 THR A C 1
ATOM 990 O O . THR A 1 71 ? 12.94904 4.18150 -2.44553 1.000 16.07772 66 THR A O 1
ATOM 1001 N N . GLY A 1 72 ? 12.97290 2.01349 -1.81845 1.000 12.95496 67 GLY A N 1
ATOM 1002 C CA . GLY A 1 72 ? 12.35901 2.27770 -0.53357 1.000 16.30514 67 GLY A CA 1
ATOM 1003 C C . GLY A 1 72 ? 10.91049 2.70612 -0.58319 1.000 17.04869 67 GLY A C 1
ATOM 1004 O O . GLY A 1 72 ? 10.44823 3.38991 0.33558 1.000 21.12536 67 GLY A O 1
ATOM 1008 N N . ILE A 1 73 ? 10.17247 2.31966 -1.62348 1.000 12.02589 68 ILE A N 1
ATOM 1009 C CA . ILE A 1 73 ? 8.76121 2.66173 -1.72776 1.000 12.16644 68 ILE A CA 1
ATOM 1010 C C . ILE A 1 73 ? 7.94168 1.37958 -1.81245 1.000 12.49284 68 ILE A C 1
ATOM 1011 O O . ILE A 1 73 ? 8.42802 0.32270 -2.22311 1.000 11.53055 68 ILE A O 1
ATOM 1027 N N . THR A 1 74 ? 6.67805 1.48714 -1.41309 1.000 12.72184 69 THR A N 1
ATOM 1028 C CA . THR A 1 74 ? 5.77168 0.35537 -1.49100 1.000 12.84070 69 THR A CA 1
ATOM 1029 C C . THR A 1 74 ? 5.32155 0.12915 -2.93220 1.000 11.80953 69 THR A C 1
ATOM 1030 O O . THR A 1 74 ? 5.45964 0.99411 -3.80153 1.000 11.14958 69 THR A O 1
ATOM 1041 N N . HIS A 1 75 ? 4.76735 -1.05829 -3.17560 1.000 11.83464 70 HIS A N 1
ATOM 1042 C CA . HIS A 1 75 ? 4.17113 -1.33859 -4.47597 1.000 11.15782 70 HIS A CA 1
ATOM 1043 C C . HIS A 1 75 ? 3.05481 -0.35014 -4.79042 1.000 12.13952 70 HIS A C 1
ATOM 1044 O O . HIS A 1 75 ? 2.94838 0.15039 -5.91829 1.000 10.75468 70 HIS A O 1
ATOM 1058 N N . GLU A 1 76 ? 2.20415 -0.06949 -3.80280 1.000 14.81151 71 GLU A N 1
ATOM 1059 C CA . GLU A 1 76 ? 1.08758 0.84225 -4.01754 1.000 13.04583 71 GLU A CA 1
ATOM 1060 C C . GLU A 1 76 ? 1.58088 2.23110 -4.40303 1.000 14.95586 71 GLU A C 1
ATOM 1061 O O . GLU A 1 76 ? 1.02169 2.87036 -5.30307 1.000 14.55269 71 GLU A O 1
ATOM 1073 N N . LYS A 1 77 ? 2.63872 2.70998 -3.74533 1.000 12.57637 72 LYS A N 1
ATOM 1074 C CA . LYS A 1 77 ? 3.19158 4.01240 -4.09969 1.000 12.28602 72 LYS A CA 1
ATOM 1075 C C . LYS A 1 77 ? 3.74392 4.00293 -5.51975 1.000 11.05897 72 LYS A C 1
ATOM 1076 O O . LYS A 1 77 ? 3.59465 4.98337 -6.25462 1.000 12.79941 72 LYS A O 1
ATOM 1095 N N . ALA A 1 78 ? 4.38863 2.90706 -5.92486 1.000 10.33375 73 ALA A N 1
ATOM 1096 C CA . ALA A 1 78 ? 4.92018 2.83214 -7.28251 1.000 9.32949 73 ALA A CA 1
ATOM 1097 C C . ALA A 1 78 ? 3.79678 2.86952 -8.30984 1.000 11.36347 73 ALA A C 1
ATOM 1098 O O . ALA A 1 78 ? 3.91063 3.53049 -9.35191 1.000 11.09269 73 ALA A O 1
ATOM 1105 N N . VAL A 1 79 ? 2.70092 2.16299 -8.03240 1.000 9.81655 74 VAL A N 1
ATOM 1106 C CA . VAL A 1 79 ? 1.53938 2.23135 -8.91189 1.000 10.02010 74 VAL A CA 1
ATOM 1107 C C . VAL A 1 79 ? 1.00267 3.65569 -8.97031 1.000 13.13645 74 VAL A C 1
ATOM 1108 O O . VAL A 1 79 ? 0.66326 4.15970 -10.04662 1.000 12.05332 74 VAL A O 1
ATOM 1121 N N . GLU A 1 80 ? 0.92671 4.33023 -7.81863 1.000 12.06725 75 GLU A N 1
ATOM 1122 C CA . GLU A 1 80 ? 0.47943 5.72088 -7.79906 1.000 11.82375 75 GLU A CA 1
ATOM 1123 C C . GLU A 1 80 ? 1.36771 6.59755 -8.67599 1.000 14.54137 75 GLU A C 1
ATOM 1124 O O . GLU A 1 80 ? 0.87642 7.40965 -9.46846 1.000 15.23289 75 GLU A O 1
ATOM 1136 N N . ILE A 1 81 ? 2.68599 6.45904 -8.52774 1.000 11.97689 76 ILE A N 1
ATOM 1137 C CA . ILE A 1 81 ? 3.61599 7.26336 -9.31611 1.000 10.75675 76 ILE A CA 1
ATOM 1138 C C . ILE A 1 81 ? 3.39821 7.01459 -10.80437 1.000 11.63427 76 ILE A C 1
ATOM 1139 O O . ILE A 1 81 ? 3.35805 7.95344 -11.60744 1.000 12.43842 76 ILE A O 1
ATOM 1155 N N . LEU A 1 82 ? 3.26099 5.74567 -11.19917 1.000 10.38594 77 LEU A N 1
ATOM 1156 C CA . LEU A 1 82 ? 3.01856 5.45679 -12.61128 1.000 11.17327 77 LEU A CA 1
ATOM 1157 C C . LEU A 1 82 ? 1.70523 6.07614 -13.07846 1.000 12.26687 77 LEU A C 1
ATOM 1158 O O . LEU A 1 82 ? 1.62263 6.62468 -14.18394 1.000 12.72175 77 LEU A O 1
ATOM 1174 N N . LYS A 1 83 ? 0.66778 6.00340 -12.24383 1.000 11.99317 78 LYS A N 1
ATOM 1175 C CA . LYS A 1 83 ? -0.62137 6.57563 -12.61154 1.000 10.86398 78 LYS A CA 1
ATOM 1176 C C . LYS A 1 83 ? -0.51332 8.06981 -12.87385 1.000 15.51783 78 LYS A C 1
ATOM 1177 O O . LYS A 1 83 ? -1.21921 8.59952 -13.74031 1.000 19.15668 78 LYS A O 1
ATOM 1196 N N . ASN A 1 84 ? 0.37086 8.75798 -12.15396 1.000 12.83654 79 ASN A N 1
ATOM 1197 C CA . ASN A 1 84 ? 0.44652 10.21159 -12.18745 1.000 12.71032 79 ASN A CA 1
ATOM 1198 C C . ASN A 1 84 ? 1.41528 10.74899 -13.23212 1.000 13.87322 79 ASN A C 1
ATOM 1199 O O . ASN A 1 84 ? 1.58502 11.96945 -13.32147 1.000 19.40178 79 ASN A O 1
ATOM 1210 N N . GLN A 1 85 ? 2.04694 9.88777 -14.02220 1.000 11.96353 80 GLN A N 1
ATOM 1211 C CA . GLN A 1 85 ? 2.85471 10.38079 -15.12401 1.000 13.74626 80 GLN A CA 1
ATOM 1212 C C . GLN A 1 85 ? 1.96557 10.66099 -16.33213 1.000 13.01146 80 GLN A C 1
ATOM 1213 O O . GLN A 1 85 ? 0.79047 10.28555 -16.38013 1.000 16.19766 80 GLN A O 1
ATOM 1227 N N . ASP A 1 86 ? 2.53979 11.33269 -17.31679 1.000 11.77269 81 ASP A N 1
ATOM 1228 C CA . ASP A 1 86 ? 1.83420 11.70606 -18.53735 1.000 10.96479 81 ASP A CA 1
ATOM 1229 C C . ASP A 1 86 ? 2.34347 10.82024 -19.67319 1.000 12.66455 81 ASP A C 1
ATOM 1230 O O . ASP A 1 86 ? 2.30426 9.59453 -19.52063 1.000 17.22029 81 ASP A O 1
ATOM 1239 N N . SER A 1 87 ? 2.82368 11.36450 -20.78634 1.000 11.56536 82 SER A N 1
ATOM 1240 C CA . SER A 1 87 ? 3.18117 10.54163 -21.93083 1.000 11.48187 82 SER A CA 1
ATOM 1241 C C . SER A 1 87 ? 4.66188 10.19576 -22.00004 1.000 10.03798 82 SER A C 1
ATOM 1242 O O . SER A 1 87 ? 5.05886 9.44152 -22.89251 1.000 12.20318 82 SER A O 1
ATOM 1250 N N . LYS A 1 88 ? 5.48716 10.71558 -21.09579 1.000 9.34754 83 LYS A N 1
ATOM 1251 C CA . LYS A 1 88 ? 6.93195 10.54798 -21.17730 1.000 8.91467 83 LYS A CA 1
ATOM 1252 C C . LYS A 1 88 ? 7.44679 9.85622 -19.92410 1.000 8.25700 83 LYS A C 1
ATOM 1253 O O . LYS A 1 88 ? 7.11023 10.26210 -18.80621 1.000 8.83599 83 LYS A O 1
ATOM 1272 N N . TYR A 1 89 ? 8.29143 8.83926 -20.11364 1.000 7.70078 84 TYR A N 1
ATOM 1273 C CA . TYR A 1 89 ? 8.84547 8.04848 -19.02131 1.000 7.16950 84 TYR A CA 1
ATOM 1274 C C . TYR A 1 89 ? 10.34843 7.91134 -19.22212 1.000 8.43592 84 TYR A C 1
ATOM 1275 O O . TYR A 1 89 ? 10.79462 7.14293 -20.08114 1.000 8.85796 84 TYR A O 1
ATOM 1293 N N . MET A 1 90 ? 11.12375 8.64435 -18.42924 1.000 7.63196 85 MET A N 1
ATOM 1294 C CA . MET A 1 90 ? 12.56936 8.46173 -18.36273 1.000 7.22044 85 MET A CA 1
ATOM 1295 C C . MET A 1 90 ? 12.85143 7.46694 -17.24216 1.000 6.98270 85 MET A C 1
ATOM 1296 O O . MET A 1 90 ? 12.72639 7.80614 -16.06167 1.000 8.07089 85 MET A O 1
ATOM 1310 N N . VAL A 1 91 ? 13.23265 6.24677 -17.60500 1.000 7.00540 86 VAL A N 1
ATOM 1311 C CA . VAL A 1 91 ? 13.35381 5.13681 -16.67018 1.000 6.12961 86 VAL A CA 1
ATOM 1312 C C . VAL A 1 91 ? 14.82419 4.78633 -16.52154 1.000 8.37626 86 VAL A C 1
ATOM 1313 O O . VAL A 1 91 ? 15.52608 4.59772 -17.51929 1.000 9.68187 86 VAL A O 1
ATOM 1326 N N . VAL A 1 92 ? 15.29162 4.69753 -15.28219 1.000 7.76316 87 VAL A N 1
ATOM 1327 C CA . VAL A 1 92 ? 16.62628 4.19545 -14.98699 1.000 6.67110 87 VAL A CA 1
ATOM 1328 C C . VAL A 1 92 ? 16.47114 2.87477 -14.25269 1.000 6.45037 87 VAL A C 1
ATOM 1329 O O . VAL A 1 92 ? 15.74093 2.80130 -13.24771 1.000 8.01505 87 VAL A O 1
ATOM 1342 N N . VAL A 1 93 ? 17.17651 1.84863 -14.74159 1.000 6.78309 88 VAL A N 1
ATOM 1343 C CA . VAL A 1 93 ? 17.14915 0.51713 -14.16535 1.000 6.41762 88 VAL A CA 1
ATOM 1344 C C . VAL A 1 93 ? 18.55561 0.03301 -13.84841 1.000 6.91472 88 VAL A C 1
ATOM 1345 O O . VAL A 1 93 ? 19.56035 0.52836 -14.37040 1.000 8.37596 88 VAL A O 1
ATOM 1358 N N . GLU A 1 94 ? 18.59129 -0.97700 -12.98623 1.000 7.55075 89 GLU A N 1
ATOM 1359 C CA . GLU A 1 94 ? 19.77810 -1.75826 -12.67596 1.000 7.64039 89 GLU A CA 1
ATOM 1360 C C . GLU A 1 94 ? 19.51332 -3.18399 -13.13955 1.000 7.56137 89 GLU A C 1
ATOM 1361 O O . GLU A 1 94 ? 18.56267 -3.82517 -12.67717 1.000 7.84212 89 GLU A O 1
ATOM 1373 N N . ARG A 1 95 ? 20.33659 -3.66079 -14.06872 1.000 7.85929 90 ARG A N 1
ATOM 1374 C CA . ARG A 1 95 ? 20.22966 -4.99789 -14.63415 1.000 8.00311 90 ARG A CA 1
ATOM 1375 C C . ARG A 1 95 ? 21.27517 -5.89373 -13.98156 1.000 8.78519 90 ARG A C 1
ATOM 1376 O O . ARG A 1 95 ? 22.47749 -5.60888 -14.05044 1.000 9.36080 90 ARG A O 1
ATOM 1397 N N . SER A 1 96 ? 20.80966 -6.97073 -13.35629 1.000 9.72493 91 SER A N 1
ATOM 1398 C CA . SER A 1 96 ? 21.66537 -7.88859 -12.62039 1.000 9.79563 91 SER A CA 1
ATOM 1399 C C . SER A 1 96 ? 21.10719 -9.29982 -12.72833 1.000 10.04903 91 SER A C 1
ATOM 1400 O O . SER A 1 96 ? 21.82559 -10.27419 -12.50108 1.000 10.88981 91 SER A O 1
#

Secondary structure (DSSP, 8-state):
-----EEEEEEEE-SSS--SEEEEE-TTS--SBTTB--EEEEEE-TTSHHHHH----TTPEEEEETTEE-SS--HHHHHHHHHT--SEEEEEEEE-

Solvent-accessible surface area: 5512 Å² total; per-residue (Å²): 122,128,140,48,76,105,105,22,114,4,74,1,109,55,102,87,67,60,12,3,21,46,22,31,5,0,57,85,47,105,48,84,109,113,85,42,73,10,0,15,0,40,131,41,40,185,44,11,12,1,39,103,70,38,42,6,97,108,27,1,52,2,47,20,0,46,170,67,56,2,77,67,28,56,48,112,103,0,71,84,20,36,152,100,30,116,47,125,6,67,0,32,0,35,70,98

Nearest PDB structures (foldseek):
  8bv7-assembly1_A  TM=9.669E-01  e=3.558E-14  Trichoplax sp. H2
  8buw-assembly1_A  TM=9.666E-01  e=3.068E-13  Trichoplax sp. H2
  7qrt-assembly1_A  TM=9.461E-01  e=1.483E-07  Homo sapiens
  3egh-assembly2_C  TM=8.547E-01  e=1.149E-06  Rattus norvegicus
  4xhv-assembly1_A  TM=8.299E-01  e=1.031E-06  Drosophila melanogaster